Protein AF-A0A329RAH5-F1 (afdb_monomer)

pLDDT: mean 89.38, std 6.99, range [57.91, 97.06]

Solvent-accessible surface area (backbone atoms only — not comparable to full-atom values): 5005 Å² total; per-residue (Å²): 130,96,80,86,84,59,91,88,53,91,55,63,67,46,82,43,75,61,45,70,86,70,67,30,72,71,48,56,52,49,35,59,75,56,71,31,45,83,43,62,40,62,82,96,42,70,79,74,50,44,70,60,54,52,49,50,51,55,51,48,54,54,48,51,64,68,52,67,50,94,78,74,85,68,90,87,117

Secondary structure (DSSP, 8-state):
------TT---SEEEE---TTTSSHHHHHHHHHHT-EEEEPPTT-GGGGHHHHHHHHHHHHHHHHHTTSTT---S--

Radius of gyration: 16.12 Å; Cα contacts (8 Å, |Δi|>4): 48; chains: 1; bounding box: 35×22×40 Å

Foldseek 3Di:
DVDDDDPPDADQEDEEQPDCVCVDPVVVVVCVVSVHYYHHDDHPPVVVVVVVVVVVVVVVVVVCVVCVDVPDDDPVD

InterPro domains:
  IPR001584 Integrase, catalytic core [PS50994] (1-77)
  IPR012337 Ribonuclease H-like superfamily [SSF53098] (2-71)
  IPR036397 Ribonuclease H superfamily [G3DSA:3.30.420.10] (1-77)

Sequence (77 aa):
MKHVVLKYGPFREILTDGSPELTGKAIEQLVLMLQAEQINSAPYRPQLIVLVERFHRTWKDCVAVYMHRDEQHDWDV

Organism: NCBI:txid29920

Nearest PDB structures (foldseek):
  8fng-assembly1_G  TM=8.401E-01  e=1.485E-01  Homo sapiens
  4bac-assembly1_A-2  TM=9.168E-01  e=3.361E-01  Human spumaretrovirus
  7ku7-assembly1_C  TM=8.290E-01  e=2.234E-01  Rous sarcoma virus (strain Schmidt-Ruppin A)
  6voy-assembly1_D  TM=8.071E-01  e=1.821E-01  Saccharolobus solfataricus P2
  1qs4-assembly1_B  TM=7.394E-01  e=8.717E-01  Human immunodeficiency virus 1

Structure (mmCIF, N/CA/C/O backbone):
data_AF-A0A329RAH5-F1
#
_entry.id   AF-A0A329RAH5-F1
#
loop_
_atom_site.group_PDB
_atom_site.id
_atom_site.type_symbol
_atom_site.label_atom_id
_atom_site.label_alt_id
_atom_site.label_comp_id
_atom_site.label_asym_id
_atom_site.label_entity_id
_atom_site.label_seq_id
_atom_site.pdbx_PDB_ins_code
_atom_site.Cartn_x
_atom_site.Cartn_y
_atom_site.Cartn_z
_atom_site.occupancy
_atom_site.B_iso_or_equiv
_atom_site.auth_seq_id
_atom_site.auth_comp_id
_atom_site.auth_asym_id
_atom_site.auth_atom_id
_atom_site.pdbx_PDB_model_num
ATOM 1 N N . MET A 1 1 ? -14.421 8.398 -7.111 1.00 57.91 1 MET A N 1
ATOM 2 C CA . MET A 1 1 ? -13.443 7.365 -7.521 1.00 57.91 1 MET A CA 1
ATOM 3 C C . MET A 1 1 ? -13.919 6.789 -8.838 1.00 57.91 1 MET A C 1
ATOM 5 O O . MET A 1 1 ? -15.088 6.440 -8.889 1.00 57.91 1 MET A O 1
ATOM 9 N N . LYS A 1 2 ? -13.099 6.766 -9.900 1.00 70.12 2 LYS A N 1
ATOM 10 C CA . LYS A 1 2 ? -13.577 6.263 -11.199 1.00 70.12 2 LYS A CA 1
ATOM 11 C C . LYS A 1 2 ? -13.816 4.751 -11.139 1.00 70.12 2 LYS A C 1
ATOM 13 O O . LYS A 1 2 ? -14.946 4.384 -11.379 1.00 70.12 2 LYS A O 1
ATOM 18 N N . HIS A 1 3 ? -12.872 3.933 -10.657 1.00 81.88 3 HIS A N 1
ATOM 19 C CA . HIS A 1 3 ? -13.097 2.547 -10.195 1.00 81.88 3 HIS A CA 1
ATOM 20 C C . HIS A 1 3 ? -11.958 2.131 -9.239 1.00 81.88 3 HIS A C 1
ATOM 22 O O . HIS A 1 3 ? -10.833 2.592 -9.417 1.00 81.88 3 HIS A O 1
ATOM 28 N N . VAL A 1 4 ? -12.231 1.286 -8.237 1.00 83.56 4 VAL A N 1
ATOM 29 C CA . VAL A 1 4 ? -11.200 0.620 -7.413 1.00 83.56 4 VAL A CA 1
ATOM 30 C C . VAL A 1 4 ? -11.204 -0.859 -7.786 1.00 83.56 4 VAL A C 1
ATOM 32 O O . VAL A 1 4 ? -12.258 -1.489 -7.751 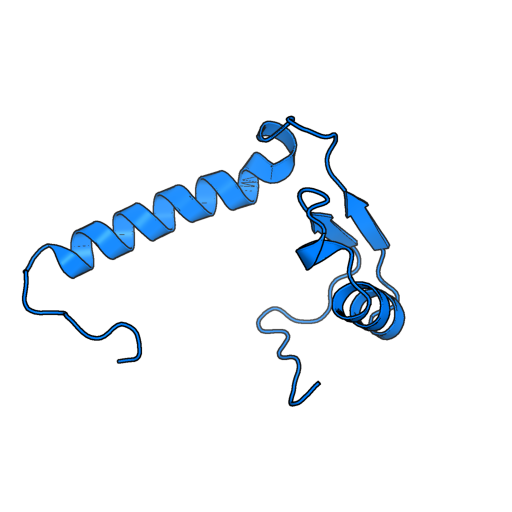1.00 83.56 4 VAL A O 1
ATOM 35 N N . VAL A 1 5 ? -10.048 -1.408 -8.165 1.00 89.56 5 VAL A N 1
ATOM 36 C CA . VAL A 1 5 ? -9.910 -2.817 -8.564 1.00 89.56 5 VAL A CA 1
ATOM 37 C C . VAL A 1 5 ? -9.086 -3.559 -7.520 1.00 89.56 5 VAL A C 1
ATOM 39 O O . VAL A 1 5 ? -7.927 -3.230 -7.280 1.00 89.56 5 VAL A O 1
ATOM 42 N N . LEU A 1 6 ? -9.679 -4.593 -6.923 1.00 92.31 6 LEU A N 1
ATOM 43 C CA . LEU A 1 6 ? -9.020 -5.460 -5.950 1.00 92.31 6 LEU A CA 1
ATOM 44 C C . LEU A 1 6 ? -8.533 -6.737 -6.641 1.00 92.31 6 LEU A C 1
ATOM 46 O O . LEU A 1 6 ? -9.231 -7.748 -6.656 1.00 92.31 6 LEU A O 1
ATOM 50 N N . LYS A 1 7 ? -7.327 -6.695 -7.225 1.00 92.44 7 LYS A N 1
ATOM 51 C CA . LYS A 1 7 ? -6.751 -7.819 -7.995 1.00 92.44 7 LYS A CA 1
ATOM 52 C C . LYS A 1 7 ? -6.701 -9.137 -7.209 1.00 92.44 7 LYS A C 1
ATOM 54 O O . LYS A 1 7 ? -6.906 -10.197 -7.789 1.00 92.44 7 LYS A O 1
ATOM 59 N N . TYR A 1 8 ? -6.425 -9.062 -5.909 1.00 91.56 8 TYR A N 1
ATOM 60 C CA . TYR A 1 8 ? -6.298 -10.225 -5.023 1.00 91.56 8 TYR A CA 1
ATOM 61 C C . TYR A 1 8 ? -7.534 -10.450 -4.137 1.00 91.56 8 TYR A C 1
ATOM 63 O O . TYR A 1 8 ? -7.510 -11.314 -3.267 1.00 91.56 8 TYR A O 1
ATOM 71 N N . GLY A 1 9 ? -8.615 -9.696 -4.367 1.00 94.44 9 GLY A N 1
ATOM 72 C CA . GLY A 1 9 ? -9.827 -9.731 -3.550 1.00 94.44 9 GLY A CA 1
ATOM 73 C C . GLY A 1 9 ? -9.818 -8.761 -2.357 1.00 94.44 9 GLY A C 1
ATOM 74 O O . GLY A 1 9 ? -8.884 -7.969 -2.199 1.00 94.44 9 GLY A O 1
ATOM 75 N N . PRO A 1 10 ? -10.893 -8.774 -1.545 1.00 94.75 10 PRO A N 1
ATOM 76 C CA . PRO A 1 10 ? -11.021 -7.932 -0.359 1.00 94.75 10 PRO A CA 1
ATOM 77 C C . PRO A 1 10 ? -10.048 -8.358 0.745 1.00 94.75 10 PRO A C 1
ATOM 79 O O . PRO A 1 10 ? -9.707 -9.533 0.876 1.00 94.75 10 PRO A O 1
ATOM 82 N N . PHE A 1 11 ? -9.629 -7.397 1.563 1.00 94.88 11 PHE A N 1
ATOM 83 C CA . PHE A 1 11 ? -8.722 -7.606 2.689 1.00 94.88 11 PHE A CA 1
ATOM 84 C C . PHE A 1 11 ? -9.398 -7.224 4.003 1.00 94.88 11 PHE A C 1
ATOM 86 O O . PHE A 1 11 ? -10.297 -6.388 4.025 1.00 94.88 11 PHE A O 1
ATOM 93 N N . ARG A 1 12 ? -8.948 -7.843 5.098 1.00 96.75 12 ARG A N 1
ATOM 94 C CA . ARG A 1 12 ? -9.394 -7.513 6.460 1.00 96.75 12 ARG A CA 1
ATOM 95 C C . ARG A 1 12 ? -8.520 -6.458 7.117 1.00 96.75 12 ARG A C 1
ATOM 97 O O . ARG A 1 12 ? -9.001 -5.720 7.959 1.00 96.75 12 ARG A O 1
ATOM 104 N N . GLU A 1 13 ? -7.255 -6.390 6.724 1.00 95.31 13 GLU A N 1
ATOM 105 C CA . GLU A 1 13 ? -6.269 -5.473 7.283 1.00 95.31 13 GLU A CA 1
ATOM 106 C C . GLU A 1 13 ? -5.370 -4.955 6.160 1.00 95.31 13 GLU A C 1
ATOM 108 O O . GLU A 1 13 ? -5.049 -5.697 5.225 1.00 95.31 13 GLU A O 1
ATOM 113 N N . ILE A 1 14 ? -4.954 -3.693 6.253 1.00 92.81 14 ILE A N 1
ATOM 114 C CA . 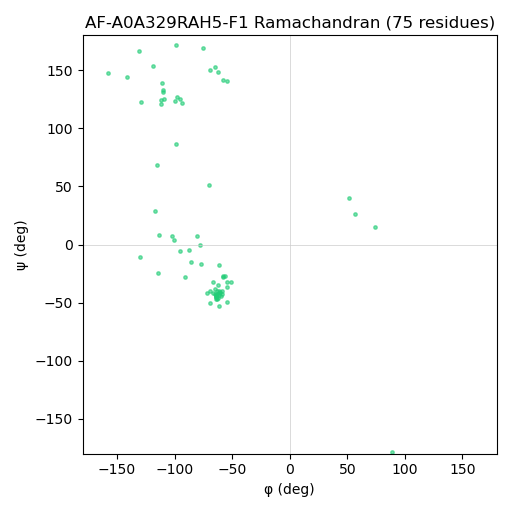ILE A 1 14 ? -3.944 -3.099 5.377 1.00 92.81 14 ILE A CA 1
ATOM 115 C C . ILE A 1 14 ? -2.859 -2.420 6.211 1.00 92.81 14 ILE A C 1
ATOM 117 O O . ILE A 1 14 ? -3.141 -1.536 7.017 1.00 92.81 14 ILE A O 1
ATOM 121 N N . LEU A 1 15 ? -1.609 -2.840 6.009 1.00 93.19 15 LEU A N 1
ATOM 122 C CA . LEU A 1 15 ? -0.436 -2.252 6.652 1.00 93.19 15 LEU A CA 1
ATOM 123 C C . LEU A 1 15 ? 0.201 -1.208 5.728 1.00 93.19 15 LEU A C 1
ATOM 125 O O . LEU A 1 15 ? 0.560 -1.532 4.596 1.00 93.19 15 LEU A O 1
ATOM 129 N N . THR A 1 16 ? 0.374 0.020 6.217 1.00 91.94 16 THR A N 1
ATOM 130 C CA . THR A 1 16 ? 0.976 1.131 5.458 1.00 91.94 16 THR A CA 1
ATOM 131 C C . THR A 1 16 ? 2.066 1.857 6.250 1.00 91.94 16 THR A C 1
ATOM 133 O O . THR A 1 16 ? 2.195 1.669 7.461 1.00 91.94 16 THR A O 1
ATOM 136 N N . ASP A 1 17 ? 2.863 2.689 5.575 1.00 89.75 17 ASP A N 1
ATOM 137 C CA . ASP A 1 17 ? 3.941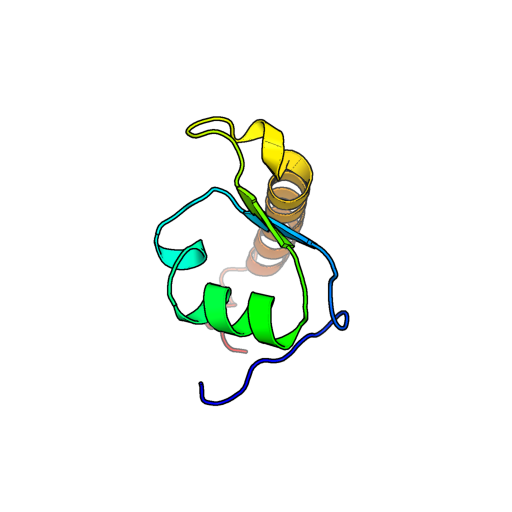 3.492 6.181 1.00 89.75 17 ASP A CA 1
ATOM 138 C C . ASP A 1 17 ? 3.445 4.742 6.921 1.00 89.75 17 ASP A C 1
ATOM 140 O O . ASP A 1 17 ? 4.239 5.466 7.520 1.00 89.75 17 ASP A O 1
ATOM 144 N N . GLY A 1 18 ? 2.129 4.969 6.928 1.00 87.38 18 GLY A N 1
ATOM 145 C CA . GLY A 1 18 ? 1.517 6.139 7.544 1.00 87.38 18 GLY A CA 1
ATOM 146 C C . GLY A 1 18 ? 1.716 7.428 6.746 1.00 87.38 18 GLY A C 1
ATOM 147 O O . GLY A 1 18 ? 1.482 8.504 7.296 1.00 87.38 18 GLY A O 1
ATOM 148 N N . SER A 1 19 ? 2.129 7.350 5.475 1.00 89.25 19 SER A N 1
ATOM 149 C CA . SER A 1 19 ? 2.269 8.532 4.624 1.00 89.25 19 SER A CA 1
ATOM 150 C C . SER A 1 19 ? 0.915 9.242 4.413 1.00 89.25 19 SER A C 1
ATOM 152 O O . SER A 1 19 ? -0.132 8.576 4.385 1.00 89.25 19 SER A O 1
ATOM 154 N N . PRO A 1 20 ? 0.876 10.581 4.250 1.00 89.06 20 PRO A N 1
ATOM 155 C CA . PRO A 1 20 ? -0.365 11.330 4.024 1.00 89.06 20 PRO A CA 1
ATOM 156 C C . PRO A 1 20 ? -1.194 10.825 2.833 1.00 89.06 20 PRO A C 1
ATOM 158 O O . PRO A 1 20 ? -2.423 10.852 2.864 1.00 89.06 20 PRO A O 1
ATOM 161 N N . GLU A 1 21 ? -0.537 10.307 1.795 1.00 88.56 21 GLU A N 1
ATOM 162 C CA . GLU A 1 21 ? -1.179 9.726 0.613 1.00 88.56 21 GLU A CA 1
ATOM 163 C C . GLU A 1 21 ? -1.952 8.443 0.951 1.00 88.56 21 GLU A C 1
ATOM 165 O O . GLU A 1 21 ? -2.995 8.173 0.354 1.00 88.56 21 GLU A O 1
ATOM 170 N N . LEU A 1 22 ? -1.469 7.674 1.934 1.00 89.19 22 LEU A N 1
ATOM 171 C CA . LEU A 1 22 ? -2.064 6.412 2.382 1.00 89.19 22 LEU A CA 1
ATOM 172 C C . LEU A 1 22 ? -3.000 6.579 3.583 1.00 89.19 22 LEU A C 1
ATOM 174 O O . LEU A 1 22 ? -3.676 5.632 3.969 1.00 89.19 22 LEU A O 1
ATOM 178 N N . THR A 1 23 ? -3.093 7.779 4.150 1.00 88.12 23 THR A N 1
ATOM 179 C CA . THR A 1 23 ? -3.992 8.120 5.269 1.00 88.12 23 THR A CA 1
ATOM 180 C C . THR A 1 23 ? -5.081 9.121 4.867 1.00 88.12 23 THR A C 1
ATOM 182 O O . THR A 1 23 ? -5.839 9.611 5.702 1.00 88.12 23 THR A O 1
ATOM 185 N N . GLY A 1 24 ? -5.191 9.426 3.572 1.00 90.06 24 GLY A N 1
ATOM 186 C CA . GLY A 1 24 ? -6.207 10.324 3.039 1.00 90.06 24 GLY A CA 1
ATOM 187 C C . GLY A 1 24 ? -7.611 9.708 2.966 1.00 90.06 24 GLY A C 1
ATOM 188 O O . GLY A 1 24 ? -7.805 8.493 3.033 1.00 90.06 24 GLY A O 1
ATOM 189 N N . LYS A 1 25 ? -8.605 10.567 2.701 1.00 91.88 25 LYS A N 1
ATOM 190 C CA . LYS A 1 25 ? -10.039 10.210 2.618 1.00 91.88 25 LYS A CA 1
ATOM 191 C C . LYS A 1 25 ? -10.345 9.027 1.691 1.00 91.88 25 LYS A C 1
ATOM 193 O O . LYS A 1 25 ? -11.297 8.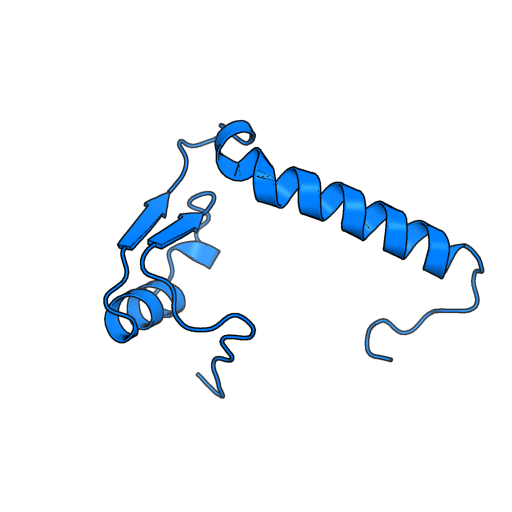295 1.917 1.00 91.88 25 LYS A O 1
ATOM 198 N N . ALA A 1 26 ? -9.574 8.853 0.618 1.00 90.50 26 ALA A N 1
ATOM 199 C CA . ALA A 1 26 ? -9.766 7.752 -0.324 1.00 90.50 26 ALA A CA 1
ATOM 200 C C . ALA A 1 26 ? -9.534 6.378 0.328 1.00 90.50 26 ALA A C 1
ATOM 202 O O . ALA A 1 26 ? -10.339 5.470 0.127 1.00 90.50 26 ALA A O 1
ATOM 203 N N . ILE A 1 27 ? -8.461 6.243 1.115 1.00 92.19 27 ILE A N 1
ATOM 204 C CA . ILE A 1 27 ? -8.143 5.006 1.835 1.00 92.19 27 ILE A CA 1
ATOM 205 C C . ILE A 1 27 ? -9.125 4.801 2.982 1.00 92.19 27 ILE A C 1
ATOM 207 O O . ILE A 1 27 ? -9.650 3.705 3.125 1.00 92.19 27 ILE A O 1
ATOM 211 N N . GLU A 1 28 ? -9.463 5.861 3.716 1.00 92.31 28 GLU A N 1
ATOM 212 C CA . GLU A 1 28 ? -10.476 5.812 4.777 1.00 92.31 28 GLU A CA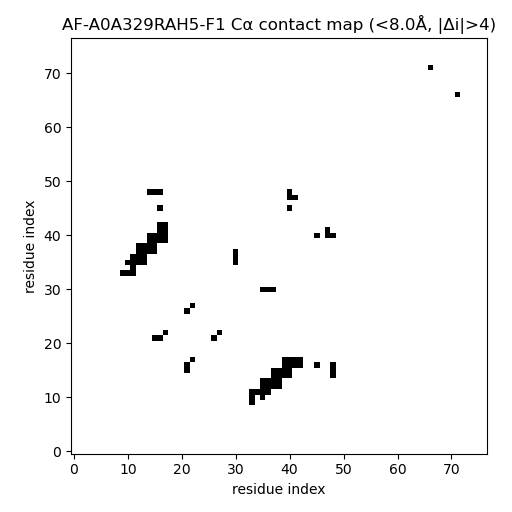 1
ATOM 213 C C . GLU A 1 28 ? -11.816 5.251 4.265 1.00 92.31 28 GLU A C 1
ATOM 215 O O . GLU A 1 28 ? -12.369 4.316 4.842 1.00 92.31 28 GLU A O 1
ATOM 220 N N . GLN A 1 29 ? -12.316 5.768 3.135 1.00 93.31 29 GLN A N 1
ATOM 221 C CA . GLN A 1 29 ? -13.556 5.275 2.529 1.00 93.31 29 GLN A CA 1
ATOM 222 C C . GLN A 1 29 ? -13.428 3.828 2.040 1.00 93.31 29 GLN A C 1
ATOM 224 O O . GLN A 1 29 ? -14.370 3.055 2.191 1.00 93.31 29 GLN A O 1
ATOM 229 N N . LEU A 1 30 ? -12.277 3.440 1.482 1.00 92.88 30 LEU A N 1
ATOM 230 C CA . LEU A 1 30 ? -12.035 2.063 1.046 1.00 92.88 30 LEU A CA 1
ATOM 231 C C . LEU A 1 30 ? -12.041 1.083 2.228 1.00 92.88 30 LEU A C 1
ATOM 233 O O . LEU A 1 30 ? -12.700 0.050 2.162 1.00 92.88 30 LEU A O 1
ATOM 237 N N . VAL A 1 31 ? -11.337 1.418 3.310 1.00 94.31 31 VAL A N 1
ATOM 238 C CA . VAL A 1 31 ? -11.264 0.617 4.539 1.00 94.31 31 VAL A CA 1
ATOM 239 C C . VAL A 1 31 ? -12.657 0.468 5.157 1.00 94.31 31 VAL A C 1
ATOM 241 O O . VAL A 1 31 ? -13.049 -0.641 5.518 1.00 94.31 31 VAL A O 1
ATOM 244 N N . LEU A 1 32 ? -13.452 1.544 5.168 1.00 95.38 32 LEU A N 1
ATOM 245 C CA . LEU A 1 32 ? -14.840 1.520 5.629 1.00 95.38 32 LEU A CA 1
ATOM 246 C C . LEU A 1 32 ? -15.741 0.636 4.750 1.00 95.38 32 LEU A C 1
ATOM 248 O O . LEU A 1 32 ? -16.503 -0.171 5.279 1.00 95.38 32 LEU A O 1
ATOM 252 N N . MET A 1 33 ? -15.639 0.739 3.420 1.00 94.38 33 MET A N 1
ATOM 253 C CA . MET A 1 33 ? -16.409 -0.098 2.484 1.00 94.38 33 MET A CA 1
ATOM 254 C C . MET A 1 33 ? -16.078 -1.587 2.614 1.00 94.38 33 MET A C 1
ATOM 256 O O . MET A 1 33 ? -16.958 -2.427 2.442 1.00 94.38 33 MET A O 1
ATOM 260 N N . LEU A 1 34 ? -14.818 -1.914 2.906 1.00 95.00 34 LEU A N 1
ATOM 261 C CA . LEU A 1 34 ? -14.351 -3.291 3.060 1.00 95.00 34 LEU A CA 1
ATOM 262 C C . LEU A 1 34 ? -14.515 -3.837 4.481 1.00 95.00 34 LEU A C 1
ATOM 264 O O . LEU A 1 34 ? -14.239 -5.014 4.697 1.00 95.00 34 LEU A O 1
ATOM 268 N N . GLN A 1 35 ? -14.965 -3.007 5.430 1.00 96.56 35 GLN A N 1
ATOM 269 C CA . GLN A 1 35 ? -15.003 -3.338 6.859 1.00 96.56 35 GLN A CA 1
ATOM 270 C C . GLN A 1 35 ? -13.641 -3.859 7.353 1.00 96.56 35 GLN A C 1
ATOM 272 O O . GLN A 1 35 ? -13.561 -4.834 8.101 1.00 96.56 35 GLN A O 1
ATOM 277 N N . ALA A 1 36 ? -12.575 -3.225 6.869 1.00 96.19 36 ALA A N 1
ATOM 278 C CA . ALA A 1 36 ? -11.196 -3.583 7.151 1.00 96.19 36 ALA A CA 1
ATOM 279 C C . ALA A 1 36 ? -10.604 -2.693 8.255 1.00 96.19 36 ALA A C 1
ATOM 281 O O . ALA A 1 36 ? -11.186 -1.678 8.637 1.00 96.19 36 ALA A O 1
ATOM 282 N N . GLU A 1 37 ? -9.407 -3.040 8.720 1.00 95.94 37 GLU A N 1
ATOM 283 C CA . GLU A 1 37 ? -8.604 -2.221 9.626 1.00 95.94 37 GLU A CA 1
ATOM 284 C C . GLU A 1 37 ? -7.355 -1.689 8.916 1.00 95.94 37 GLU A C 1
ATOM 286 O O . GLU A 1 37 ? -6.688 -2.394 8.156 1.00 95.94 37 GLU A O 1
ATOM 291 N N . GLN A 1 38 ? -7.021 -0.425 9.166 1.00 93.69 38 GLN A N 1
ATOM 292 C CA . GLN A 1 38 ? -5.769 0.161 8.702 1.00 93.69 38 GLN A CA 1
ATOM 293 C C . GLN A 1 38 ? -4.754 0.173 9.840 1.00 93.69 38 GLN A C 1
ATOM 295 O O . GLN A 1 38 ? -4.987 0.769 10.890 1.00 93.69 38 GLN A O 1
ATOM 300 N N . ILE A 1 39 ? -3.600 -0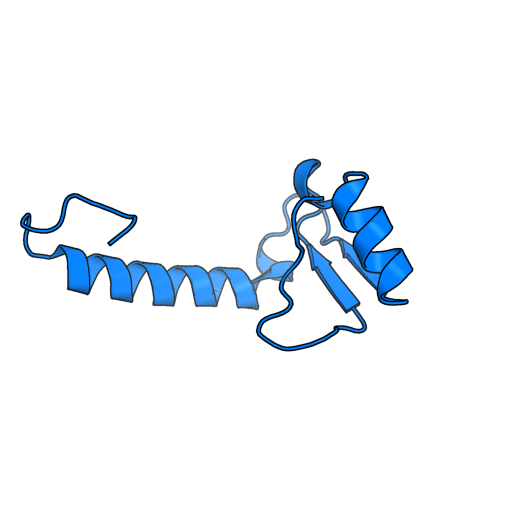.439 9.594 1.00 93.19 39 ILE A N 1
ATOM 301 C CA . ILE A 1 39 ? -2.464 -0.464 10.507 1.00 93.19 39 ILE A CA 1
ATOM 302 C C . ILE A 1 39 ? -1.365 0.402 9.899 1.00 93.19 39 ILE A C 1
ATOM 304 O O . ILE A 1 39 ? -1.006 0.250 8.732 1.00 93.19 39 ILE A O 1
ATOM 308 N N . ASN A 1 40 ? -0.803 1.307 10.694 1.00 91.06 40 ASN A N 1
ATOM 309 C CA . ASN A 1 40 ? 0.313 2.142 10.266 1.00 91.06 40 ASN A CA 1
ATOM 310 C C . ASN A 1 40 ? 1.575 1.729 11.011 1.00 91.06 40 ASN A C 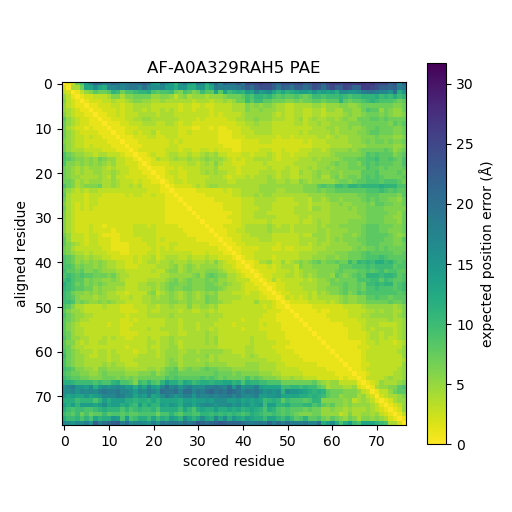1
ATOM 312 O O . ASN A 1 40 ? 1.566 1.556 12.232 1.00 91.06 40 ASN A O 1
ATOM 316 N N . SER A 1 41 ? 2.671 1.573 10.275 1.00 89.31 41 SER A N 1
ATOM 317 C CA . SER A 1 41 ? 3.973 1.342 10.880 1.00 89.31 41 SER A CA 1
ATOM 318 C C . SER A 1 41 ? 4.415 2.556 11.695 1.00 89.31 41 SER A C 1
ATOM 320 O O . SER A 1 41 ? 4.058 3.692 11.382 1.00 89.31 41 SER A O 1
ATOM 322 N N . ALA A 1 42 ? 5.243 2.328 12.714 1.00 87.94 42 ALA A N 1
ATOM 323 C CA . ALA A 1 42 ? 5.872 3.426 13.431 1.00 87.94 42 ALA A CA 1
ATOM 324 C C . ALA A 1 42 ? 6.698 4.308 12.465 1.00 87.94 42 ALA A C 1
ATOM 326 O O . ALA A 1 42 ? 7.383 3.772 11.586 1.00 87.94 42 ALA A O 1
ATOM 327 N N . PRO A 1 43 ? 6.693 5.642 12.644 1.00 86.75 43 PRO A N 1
ATOM 328 C CA . PRO A 1 43 ? 7.465 6.545 11.800 1.00 86.75 43 PRO A CA 1
ATOM 329 C C . PRO A 1 43 ? 8.944 6.158 11.749 1.00 86.75 43 PRO A C 1
ATOM 331 O O . PRO A 1 43 ? 9.534 5.782 12.766 1.00 86.75 43 PRO A O 1
ATOM 334 N N . TYR A 1 44 ? 9.549 6.274 10.565 1.00 86.00 44 TYR A N 1
ATOM 335 C CA . TYR A 1 44 ? 10.971 5.988 10.329 1.00 86.00 44 TYR A CA 1
ATOM 336 C C . TYR A 1 44 ? 11.406 4.560 10.717 1.00 86.00 44 TYR A C 1
ATOM 338 O O . TYR A 1 44 ? 12.578 4.317 11.012 1.00 86.00 44 TYR A O 1
ATOM 346 N N . ARG A 1 45 ? 10.475 3.594 10.701 1.00 87.19 45 ARG A N 1
ATOM 347 C CA . ARG A 1 45 ? 10.744 2.162 10.918 1.00 87.19 45 ARG A CA 1
ATOM 348 C C . ARG A 1 45 ? 10.439 1.339 9.657 1.00 87.19 45 ARG A C 1
ATOM 350 O O . ARG A 1 45 ? 9.517 0.523 9.675 1.00 87.19 45 ARG A O 1
ATOM 357 N N . PRO A 1 46 ? 11.230 1.495 8.576 1.00 81.81 46 PRO A N 1
ATOM 358 C CA . PRO A 1 46 ? 11.008 0.791 7.304 1.00 81.81 46 PRO A CA 1
ATOM 359 C C . PRO A 1 46 ? 10.971 -0.739 7.452 1.00 81.81 46 PRO A C 1
ATOM 361 O O . PRO A 1 46 ? 10.244 -1.437 6.748 1.00 81.81 46 PRO A O 1
ATOM 364 N N . GLN A 1 47 ? 11.657 -1.271 8.470 1.00 86.19 47 GLN A N 1
ATOM 365 C CA . GLN A 1 47 ? 11.695 -2.706 8.764 1.00 86.19 47 GLN A CA 1
ATOM 366 C C . GLN A 1 47 ? 10.313 -3.300 9.084 1.00 86.19 47 GLN A C 1
ATOM 368 O O . GLN A 1 47 ? 10.151 -4.517 9.032 1.00 86.19 47 GLN A O 1
ATOM 373 N N . LEU A 1 48 ? 9.319 -2.471 9.412 1.00 87.38 48 LEU A N 1
ATOM 374 C CA . LEU A 1 48 ? 7.954 -2.917 9.687 1.00 87.38 48 LEU A CA 1
ATOM 375 C C . LEU A 1 48 ? 7.163 -3.248 8.411 1.00 87.38 48 LEU A C 1
ATOM 377 O O . LEU A 1 48 ? 6.180 -3.973 8.497 1.00 87.38 48 LEU A O 1
ATOM 381 N N . ILE A 1 49 ? 7.606 -2.796 7.231 1.00 89.31 49 ILE A N 1
ATOM 382 C CA . ILE A 1 49 ? 6.952 -3.055 5.930 1.00 89.31 49 ILE A CA 1
ATOM 383 C C . ILE A 1 49 ? 7.888 -3.869 5.022 1.00 89.31 49 ILE A C 1
ATOM 385 O O . ILE A 1 49 ? 7.834 -3.829 3.791 1.00 89.31 49 ILE A O 1
ATOM 389 N N . VAL A 1 50 ? 8.750 -4.680 5.645 1.00 90.12 50 VAL A N 1
ATOM 390 C CA . VAL A 1 50 ? 9.837 -5.387 4.958 1.00 90.12 50 VAL A CA 1
ATOM 391 C C . VAL A 1 50 ? 9.346 -6.294 3.831 1.00 90.12 50 VAL A C 1
ATOM 393 O O . VAL A 1 50 ? 10.083 -6.551 2.885 1.00 90.12 50 VAL A O 1
ATOM 396 N N . LEU A 1 51 ? 8.114 -6.805 3.914 1.00 91.69 51 LEU A N 1
ATOM 397 C CA . LEU A 1 51 ? 7.545 -7.663 2.878 1.00 91.69 51 LEU A CA 1
ATOM 398 C C . LEU A 1 51 ? 7.402 -6.907 1.550 1.00 91.69 51 LEU A C 1
ATOM 400 O O . LEU A 1 51 ? 7.839 -7.402 0.511 1.00 91.69 51 LEU A O 1
ATOM 404 N N . VAL A 1 52 ? 6.866 -5.686 1.600 1.00 90.94 52 VAL A N 1
ATOM 405 C CA . VAL A 1 52 ? 6.726 -4.814 0.429 1.00 90.94 52 VAL A CA 1
ATOM 406 C C . VAL A 1 52 ? 8.099 -4.344 -0.045 1.00 90.94 52 VAL A C 1
ATOM 408 O O . VAL A 1 52 ? 8.369 -4.362 -1.241 1.00 90.94 52 VAL A O 1
ATOM 411 N N . GLU A 1 53 ? 9.021 -4.019 0.865 1.00 91.25 53 GLU A N 1
ATOM 412 C CA . GLU A 1 53 ? 10.388 -3.635 0.483 1.00 91.25 53 GLU A CA 1
ATOM 413 C C . GLU A 1 53 ? 11.147 -4.767 -0.228 1.00 91.25 53 GLU A C 1
ATOM 415 O O . GLU A 1 53 ? 11.852 -4.537 -1.214 1.00 91.25 53 GLU A O 1
ATOM 420 N N . ARG A 1 54 ? 10.987 -6.014 0.235 1.00 94.94 54 ARG A N 1
ATOM 421 C CA . ARG A 1 54 ? 11.546 -7.201 -0.429 1.00 94.94 54 ARG A CA 1
ATOM 422 C C . ARG A 1 54 ? 10.928 -7.401 -1.806 1.00 94.94 54 ARG A C 1
ATOM 424 O O . ARG A 1 54 ? 11.668 -7.656 -2.752 1.00 94.94 54 ARG A O 1
ATOM 431 N N . PHE A 1 55 ? 9.610 -7.246 -1.913 1.00 94.62 55 PHE A N 1
ATOM 432 C CA . PHE A 1 55 ? 8.914 -7.305 -3.193 1.00 94.62 55 PHE A CA 1
ATOM 433 C C . PHE A 1 55 ? 9.423 -6.227 -4.159 1.00 94.62 55 PHE A C 1
ATOM 435 O O . PHE A 1 55 ? 9.734 -6.540 -5.304 1.00 94.62 55 PHE A O 1
ATOM 442 N N . HIS A 1 56 ? 9.602 -4.986 -3.694 1.00 94.19 56 HIS A N 1
ATOM 443 C CA . HIS A 1 56 ? 10.157 -3.900 -4.502 1.00 94.19 56 HIS A CA 1
ATOM 444 C C . HIS A 1 56 ? 11.553 -4.219 -5.031 1.00 94.19 56 HIS A C 1
ATOM 446 O O . HIS A 1 56 ? 11.839 -3.897 -6.180 1.00 94.19 56 HIS A O 1
ATOM 452 N N . ARG A 1 57 ? 12.420 -4.854 -4.232 1.00 95.94 57 ARG A N 1
ATOM 453 C CA . ARG A 1 57 ? 13.736 -5.294 -4.714 1.00 95.94 57 ARG A CA 1
ATOM 454 C C . ARG A 1 57 ? 13.595 -6.309 -5.846 1.00 95.94 57 ARG A C 1
ATOM 456 O O . ARG A 1 57 ? 14.119 -6.065 -6.921 1.00 95.94 57 ARG A O 1
ATOM 463 N N . THR A 1 58 ? 12.831 -7.380 -5.636 1.00 97.06 58 THR A N 1
A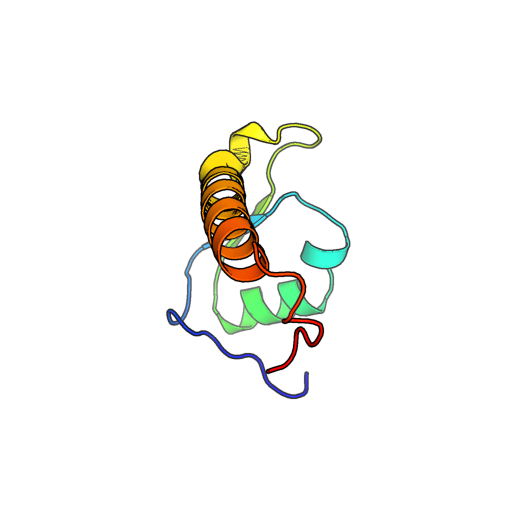TOM 464 C CA . THR A 1 58 ? 12.624 -8.406 -6.670 1.00 97.06 58 THR A CA 1
ATOM 465 C C . THR A 1 58 ? 12.012 -7.821 -7.941 1.00 97.06 58 THR A C 1
ATOM 467 O O . THR A 1 58 ? 12.459 -8.134 -9.038 1.00 97.06 58 THR A O 1
ATOM 470 N N . TRP A 1 59 ? 11.023 -6.936 -7.811 1.00 95.88 59 TRP A N 1
ATOM 471 C CA . TRP A 1 59 ? 10.408 -6.279 -8.960 1.00 95.88 59 TRP A CA 1
ATOM 472 C C . TRP A 1 59 ? 11.404 -5.392 -9.717 1.00 95.88 59 TRP A C 1
ATOM 474 O O . TRP A 1 59 ? 11.481 -5.480 -10.940 1.00 95.88 59 TRP A O 1
ATOM 484 N N . LYS A 1 60 ? 12.213 -4.593 -9.007 1.00 95.44 60 LYS A N 1
ATOM 485 C CA . LYS A 1 60 ? 13.272 -3.777 -9.622 1.00 95.44 60 LYS A CA 1
ATOM 486 C C . LYS A 1 60 ? 14.306 -4.636 -10.343 1.00 95.44 60 LYS A C 1
ATOM 488 O O . LYS A 1 60 ? 14.703 -4.267 -11.441 1.00 95.44 60 LYS A O 1
ATOM 493 N N . ASP A 1 61 ? 14.694 -5.774 -9.770 1.00 95.94 61 ASP A N 1
ATOM 494 C CA . ASP A 1 61 ? 15.621 -6.709 -10.414 1.00 95.94 61 ASP A CA 1
ATOM 495 C C . ASP A 1 61 ? 15.027 -7.246 -11.730 1.00 95.94 61 ASP A C 1
ATOM 497 O O . ASP A 1 61 ? 15.704 -7.265 -12.757 1.00 95.94 61 ASP A O 1
ATOM 501 N N . CYS A 1 62 ? 13.737 -7.608 -11.742 1.00 93.56 62 CYS A N 1
ATOM 502 C CA . CYS A 1 62 ? 13.042 -8.026 -12.964 1.00 93.56 62 CYS A CA 1
ATOM 503 C C . CYS A 1 62 ? 12.990 -6.914 -14.021 1.00 93.56 62 CYS A C 1
ATOM 505 O O . CYS A 1 62 ? 13.271 -7.170 -15.192 1.00 93.56 62 CYS A O 1
ATOM 507 N N . VAL A 1 63 ? 12.649 -5.685 -13.617 1.00 91.44 63 VAL A N 1
ATOM 508 C CA . VAL A 1 63 ? 12.602 -4.528 -14.524 1.00 91.44 63 VAL A CA 1
ATOM 509 C C . VAL A 1 63 ? 13.989 -4.225 -15.085 1.00 91.44 63 VAL A C 1
ATOM 511 O O . VAL A 1 63 ? 14.112 -4.005 -16.283 1.00 91.44 63 VAL A O 1
ATOM 514 N N . ALA A 1 64 ? 15.041 -4.274 -14.267 1.00 91.50 64 ALA A N 1
ATOM 515 C CA . ALA A 1 64 ? 16.411 -4.037 -14.716 1.00 91.50 64 ALA A CA 1
ATOM 516 C C . ALA A 1 64 ? 16.866 -5.064 -15.766 1.00 91.50 64 ALA A C 1
ATOM 518 O O . ALA A 1 64 ? 17.508 -4.696 -16.746 1.00 91.50 64 ALA A O 1
ATOM 519 N N . VAL A 1 65 ? 16.500 -6.340 -15.597 1.00 91.00 65 VAL A N 1
ATOM 520 C CA . VAL A 1 65 ? 16.769 -7.380 -16.604 1.00 91.00 65 VAL A CA 1
ATOM 521 C C . VAL A 1 65 ? 16.000 -7.111 -17.898 1.00 91.00 65 VAL A C 1
ATOM 523 O O . VAL A 1 65 ? 16.560 -7.259 -18.982 1.00 91.00 65 VAL A O 1
ATOM 526 N N . TYR A 1 66 ? 14.734 -6.703 -17.805 1.00 87.19 66 TYR A N 1
ATOM 527 C CA . TYR A 1 66 ? 13.909 -6.403 -18.976 1.00 87.19 66 TYR A CA 1
ATOM 528 C C . TYR A 1 66 ? 14.408 -5.168 -19.746 1.00 87.19 66 TYR A C 1
ATOM 530 O O . TYR A 1 66 ? 14.519 -5.213 -20.968 1.00 87.19 66 TYR A O 1
ATOM 538 N N . MET A 1 67 ? 14.800 -4.112 -19.030 1.00 88.38 67 MET A N 1
ATOM 539 C CA . MET A 1 67 ? 15.353 -2.871 -19.586 1.00 88.38 67 MET A CA 1
ATOM 540 C C . MET A 1 67 ? 16.845 -2.972 -19.937 1.00 88.38 67 MET A C 1
ATOM 542 O O . MET A 1 67 ? 17.461 -1.971 -20.280 1.00 88.38 67 MET A O 1
ATOM 546 N N . HIS A 1 68 ? 17.460 -4.160 -19.854 1.00 85.62 68 HIS A N 1
ATOM 547 C CA . HIS A 1 68 ? 18.890 -4.338 -20.139 1.00 85.62 68 HIS A CA 1
ATOM 548 C C . HIS A 1 68 ? 19.264 -3.885 -21.560 1.00 85.62 68 HIS A C 1
ATOM 550 O O . HIS A 1 68 ? 20.412 -3.536 -21.832 1.00 85.62 68 HIS A O 1
ATOM 556 N N . ARG A 1 69 ? 18.317 -3.940 -22.499 1.00 83.38 69 ARG A N 1
ATOM 557 C CA . ARG A 1 69 ? 18.478 -3.338 -23.820 1.00 83.38 69 ARG A CA 1
ATOM 558 C C . ARG A 1 69 ? 17.794 -1.979 -23.794 1.00 83.38 69 ARG A C 1
ATOM 560 O O . ARG A 1 69 ? 16.606 -1.919 -23.481 1.00 83.38 69 ARG A O 1
ATOM 567 N N . ASP A 1 70 ? 18.518 -0.932 -24.183 1.00 78.62 70 ASP A N 1
ATOM 568 C CA . ASP A 1 70 ? 17.994 0.426 -24.388 1.00 78.62 70 ASP A CA 1
ATOM 569 C C . ASP A 1 70 ? 17.084 0.481 -25.634 1.00 78.62 70 ASP A C 1
ATOM 571 O O . ASP A 1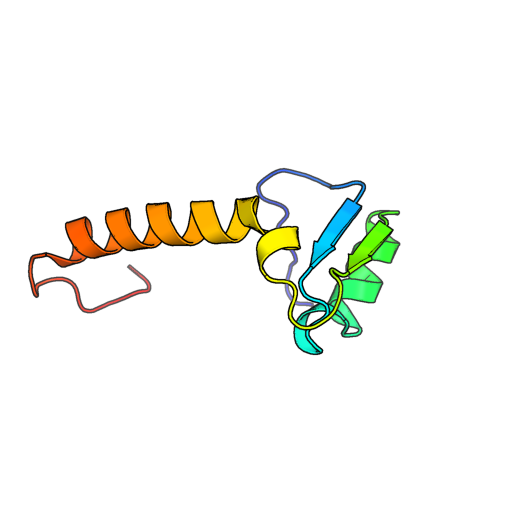 70 ? 17.278 1.283 -26.538 1.00 78.62 70 ASP A O 1
ATOM 575 N N . GLU A 1 71 ? 16.112 -0.422 -25.726 1.00 83.62 71 GLU A N 1
ATOM 576 C CA . GLU A 1 71 ? 15.123 -0.524 -26.805 1.00 83.62 71 GLU A CA 1
ATOM 577 C C . GLU A 1 71 ? 13.711 -0.238 -26.279 1.00 83.62 71 GLU A C 1
ATOM 579 O O . GLU A 1 71 ? 12.844 0.188 -27.038 1.00 83.62 71 GLU A O 1
ATOM 584 N N . GLN A 1 72 ? 13.476 -0.448 -24.978 1.00 78.06 72 GLN A N 1
ATOM 585 C CA . GLN A 1 72 ? 12.200 -0.167 -24.332 1.00 78.06 72 GLN A CA 1
ATOM 586 C C . GLN A 1 72 ? 12.213 1.234 -23.714 1.00 78.06 72 GLN A C 1
ATOM 588 O O . GLN A 1 72 ? 13.088 1.566 -22.914 1.00 78.06 72 GLN A O 1
ATOM 593 N N . HIS A 1 73 ? 11.276 2.082 -24.132 1.00 83.44 73 HIS A N 1
ATOM 594 C CA . HIS A 1 73 ? 11.204 3.506 -23.763 1.00 83.44 73 HIS A CA 1
ATOM 595 C C . HIS A 1 73 ? 9.816 3.907 -23.266 1.00 83.44 73 HIS A C 1
ATOM 597 O O . HIS A 1 73 ? 9.641 5.014 -22.755 1.00 83.44 73 HIS A O 1
ATOM 603 N N . ASP A 1 74 ? 8.839 3.021 -23.434 1.00 85.38 74 ASP A N 1
ATOM 604 C CA . ASP A 1 74 ? 7.453 3.258 -23.085 1.00 85.38 74 ASP A CA 1
ATOM 605 C C . ASP A 1 74 ? 7.074 2.353 -21.903 1.00 85.38 74 ASP A C 1
ATOM 607 O O . ASP A 1 74 ? 7.287 1.139 -21.913 1.00 85.38 74 ASP A O 1
ATOM 611 N N . TRP A 1 75 ? 6.589 2.987 -20.835 1.00 83.38 75 TRP A N 1
ATOM 612 C CA . TRP A 1 75 ? 6.222 2.337 -19.576 1.00 83.38 75 TRP A CA 1
ATOM 613 C C . TRP A 1 75 ? 4.790 1.800 -19.586 1.00 83.38 75 TRP A C 1
ATOM 615 O O . TRP A 1 75 ? 4.449 1.003 -18.712 1.00 83.38 75 TRP A O 1
ATOM 625 N N . ASP A 1 76 ? 3.978 2.239 -20.550 1.00 84.25 76 ASP A N 1
ATOM 626 C CA . ASP A 1 76 ? 2.555 1.920 -20.643 1.00 84.25 76 ASP A CA 1
ATOM 627 C C . ASP A 1 76 ? 2.253 0.807 -21.669 1.00 84.25 76 ASP A C 1
ATOM 629 O O . ASP A 1 76 ? 1.081 0.484 -21.884 1.00 84.25 76 ASP A O 1
ATOM 633 N N . VAL A 1 77 ? 3.287 0.216 -22.292 1.00 60.38 77 VAL A N 1
ATOM 634 C CA . VAL A 1 77 ? 3.168 -0.908 -23.251 1.00 60.38 77 VAL A CA 1
ATOM 635 C C . VAL A 1 77 ? 2.795 -2.218 -22.568 1.00 60.38 77 VAL A C 1
ATOM 637 O O . VAL A 1 77 ? 3.436 -2.573 -21.551 1.00 60.38 77 VAL A O 1
#

Mean predicted aligned error: 5.42 Å